Protein AF-A0A7C3Q9L2-F1 (afdb_monomer_lite)

Radius of gyration: 15.08 Å; chains: 1; bounding box: 42×43×34 Å

Structure (mmCIF, N/CA/C/O backbone):
data_AF-A0A7C3Q9L2-F1
#
_entry.id   AF-A0A7C3Q9L2-F1
#
loop_
_atom_site.group_PDB
_atom_site.id
_atom_site.type_symbol
_atom_site.label_atom_id
_atom_site.label_alt_id
_atom_site.label_comp_id
_atom_site.label_asym_id
_atom_site.label_entity_id
_atom_site.label_seq_id
_atom_site.pdbx_PDB_ins_code
_atom_site.Cartn_x
_atom_site.Cartn_y
_atom_site.Cartn_z
_atom_site.occupancy
_atom_site.B_iso_or_equiv
_atom_site.auth_seq_id
_atom_site.auth_comp_id
_atom_site.auth_asym_id
_atom_site.auth_atom_id
_atom_site.pdbx_PDB_model_num
ATOM 1 N N . MET A 1 1 ? 3.183 -27.933 -6.377 1.00 33.66 1 MET A N 1
ATOM 2 C CA . MET A 1 1 ? 4.613 -27.789 -6.027 1.00 33.66 1 MET A CA 1
ATOM 3 C C . MET A 1 1 ? 5.046 -26.365 -6.356 1.00 33.66 1 MET A C 1
ATOM 5 O O . MET A 1 1 ? 5.413 -26.096 -7.487 1.00 33.66 1 MET A O 1
ATOM 9 N N . GLY A 1 2 ? 4.898 -25.427 -5.418 1.00 32.91 2 GLY A N 1
ATOM 10 C CA . GLY A 1 2 ? 5.385 -24.053 -5.569 1.00 32.91 2 GLY A CA 1
ATOM 11 C C . GLY A 1 2 ? 6.515 -23.844 -4.576 1.00 32.91 2 GLY A C 1
ATOM 12 O O . GLY A 1 2 ? 6.286 -23.934 -3.374 1.00 32.91 2 GLY A O 1
ATOM 13 N N . LEU A 1 3 ? 7.734 -23.654 -5.077 1.00 36.97 3 LEU A N 1
ATOM 14 C CA . LEU A 1 3 ? 8.901 -23.325 -4.266 1.00 36.97 3 LEU A CA 1
ATOM 15 C C . LEU A 1 3 ? 8.634 -21.981 -3.579 1.00 36.97 3 LEU A C 1
ATOM 17 O O . LEU A 1 3 ? 8.580 -20.942 -4.235 1.00 36.97 3 LEU A O 1
ATOM 21 N N . PHE A 1 4 ? 8.435 -22.011 -2.263 1.00 37.81 4 PHE A N 1
ATOM 22 C CA . PHE A 1 4 ? 8.433 -20.822 -1.421 1.00 37.81 4 PHE A CA 1
ATOM 23 C C . PHE A 1 4 ? 9.824 -20.184 -1.511 1.00 37.81 4 PHE A C 1
ATOM 25 O O . PHE A 1 4 ? 10.747 -20.574 -0.801 1.00 37.81 4 PHE A O 1
ATOM 32 N N . SER A 1 5 ? 9.994 -19.235 -2.434 1.00 45.59 5 SER A N 1
ATOM 33 C CA . SER A 1 5 ? 11.213 -18.438 -2.544 1.00 45.59 5 SER A CA 1
ATOM 34 C C . SER A 1 5 ? 11.233 -17.471 -1.366 1.00 45.59 5 SER A C 1
ATOM 36 O O . SER A 1 5 ? 10.598 -16.417 -1.396 1.00 45.59 5 SER A O 1
ATOM 38 N N . SER A 1 6 ? 11.918 -17.877 -0.301 1.00 48.88 6 SER A N 1
ATOM 39 C CA . SER A 1 6 ? 12.161 -17.076 0.891 1.00 48.88 6 SER A CA 1
ATOM 40 C C . SER A 1 6 ? 12.695 -15.695 0.502 1.00 48.88 6 SER A C 1
ATOM 42 O O . SER A 1 6 ? 13.622 -15.560 -0.297 1.00 48.88 6 SER A O 1
ATOM 44 N N . LYS A 1 7 ? 12.078 -14.644 1.056 1.00 49.88 7 LYS A N 1
ATOM 45 C CA . LYS A 1 7 ? 12.604 -13.275 1.001 1.00 49.88 7 LYS A CA 1
ATOM 46 C C . LYS A 1 7 ? 14.080 -13.321 1.450 1.00 49.88 7 LYS A C 1
ATOM 48 O O . LYS A 1 7 ? 14.331 -13.927 2.496 1.00 49.88 7 LYS A O 1
ATOM 53 N N . PRO A 1 8 ? 15.037 -12.726 0.710 1.00 55.16 8 PRO A N 1
ATOM 54 C CA . PRO A 1 8 ? 16.433 -12.711 1.140 1.00 55.16 8 PRO A CA 1
ATOM 55 C C . PRO A 1 8 ? 16.525 -12.099 2.543 1.00 55.16 8 PRO A C 1
ATOM 57 O O . PRO A 1 8 ? 15.855 -11.104 2.845 1.00 55.16 8 PRO A O 1
ATOM 60 N N . ARG A 1 9 ? 17.271 -12.763 3.432 1.00 54.03 9 ARG A N 1
ATOM 61 C CA . ARG A 1 9 ? 17.421 -12.342 4.829 1.00 54.03 9 ARG A CA 1
ATOM 62 C C . ARG A 1 9 ? 18.404 -11.178 4.887 1.00 54.03 9 ARG A C 1
ATOM 64 O O . ARG A 1 9 ? 19.308 -11.080 4.068 1.00 54.03 9 ARG A O 1
ATOM 71 N N . ASN A 1 10 ? 18.248 -10.320 5.893 1.00 53.84 10 ASN A N 1
ATOM 72 C CA . ASN A 1 10 ? 19.006 -9.070 6.016 1.00 53.84 10 ASN A CA 1
ATOM 73 C C . ASN A 1 10 ? 20.542 -9.250 6.120 1.00 53.84 10 ASN A C 1
ATOM 75 O O . ASN A 1 10 ? 21.266 -8.267 6.051 1.00 53.84 10 ASN A O 1
ATOM 79 N N . GLY A 1 11 ? 21.034 -10.482 6.314 1.00 51.97 11 GLY A N 1
ATOM 80 C CA . GLY A 1 11 ? 22.457 -10.807 6.467 1.00 51.97 11 GLY A CA 1
ATOM 81 C C . GLY A 1 11 ? 23.232 -11.032 5.163 1.00 51.97 11 GLY A C 1
ATOM 82 O O . GLY A 1 11 ? 24.451 -11.129 5.226 1.00 51.97 11 GLY A O 1
ATOM 83 N N . ASP A 1 12 ? 22.557 -11.088 4.009 1.00 57.16 12 ASP A N 1
ATOM 84 C CA . ASP A 1 12 ? 23.184 -11.393 2.709 1.00 57.16 12 ASP A CA 1
ATOM 85 C C . ASP A 1 12 ? 23.391 -10.142 1.825 1.00 57.16 12 ASP A C 1
ATOM 87 O O . ASP A 1 12 ? 23.755 -10.263 0.656 1.00 57.16 12 ASP A O 1
ATOM 91 N N . LEU A 1 13 ? 23.109 -8.936 2.338 1.00 66.25 13 LEU A N 1
ATOM 92 C CA . LEU A 1 13 ? 23.121 -7.710 1.536 1.00 66.25 13 LEU A CA 1
ATOM 93 C C . LEU A 1 13 ? 24.507 -7.071 1.500 1.00 66.25 13 LEU A C 1
ATOM 95 O O . LEU A 1 13 ? 25.102 -6.785 2.542 1.00 66.25 13 LEU A O 1
ATOM 99 N N . ALA A 1 14 ? 24.984 -6.774 0.291 1.00 72.81 14 ALA A N 1
ATOM 100 C CA . ALA A 1 14 ? 26.130 -5.896 0.124 1.00 72.81 14 ALA A CA 1
ATOM 101 C C . ALA A 1 14 ? 25.803 -4.491 0.678 1.00 72.81 14 ALA A C 1
ATOM 103 O O . ALA A 1 14 ? 24.641 -4.062 0.645 1.00 72.81 14 ALA A O 1
ATOM 104 N N . PRO A 1 15 ? 26.803 -3.741 1.178 1.00 76.69 15 PRO A N 1
ATOM 105 C CA . PRO A 1 15 ? 26.598 -2.365 1.613 1.00 76.69 15 PRO A CA 1
ATOM 106 C C . PRO A 1 15 ? 25.958 -1.533 0.493 1.00 76.69 15 PRO A C 1
ATOM 108 O O . PRO A 1 15 ? 26.514 -1.418 -0.597 1.00 76.69 15 PRO A O 1
ATOM 111 N N . GLY A 1 16 ? 24.784 -0.957 0.759 1.00 83.38 16 GLY A N 1
ATOM 112 C CA . GLY A 1 16 ? 24.054 -0.145 -0.218 1.00 83.38 16 GLY A CA 1
ATOM 113 C C . GLY A 1 16 ? 23.036 -0.901 -1.074 1.00 83.38 16 GLY A C 1
ATOM 114 O O . GLY A 1 16 ? 22.500 -0.305 -2.005 1.00 83.38 16 GLY A O 1
ATOM 115 N N . GLU A 1 17 ? 22.717 -2.159 -0.768 1.00 89.38 17 GLU A N 1
ATOM 116 C CA . GLU A 1 17 ? 21.574 -2.877 -1.345 1.00 89.38 17 GLU A CA 1
ATOM 117 C C . GLU A 1 17 ? 20.404 -2.978 -0.358 1.00 89.38 17 GLU A C 1
ATOM 119 O O . GLU A 1 17 ? 20.573 -2.903 0.859 1.00 89.38 17 GLU A O 1
ATOM 124 N N . ARG A 1 18 ? 19.193 -3.179 -0.887 1.00 88.88 18 ARG A N 1
ATOM 125 C CA . ARG A 1 18 ? 17.995 -3.517 -0.116 1.00 88.88 18 ARG A CA 1
ATOM 126 C C . ARG A 1 18 ? 17.201 -4.647 -0.762 1.00 88.88 18 ARG A C 1
ATOM 128 O O . ARG A 1 18 ? 17.192 -4.823 -1.982 1.00 88.88 18 ARG A O 1
ATOM 135 N N . ALA A 1 19 ? 16.490 -5.390 0.079 1.00 88.88 19 ALA A N 1
ATOM 136 C CA . ALA A 1 19 ? 15.612 -6.478 -0.322 1.00 88.88 19 ALA A CA 1
ATOM 137 C C . ALA A 1 19 ? 14.164 -5.993 -0.449 1.00 88.88 19 ALA A C 1
ATOM 139 O O . ALA A 1 19 ? 13.503 -5.703 0.549 1.00 88.88 19 ALA A O 1
ATOM 140 N N . ILE A 1 20 ? 13.639 -5.994 -1.670 1.00 91.19 20 ILE A N 1
ATOM 141 C CA . ILE A 1 20 ? 12.239 -5.671 -1.965 1.00 91.19 20 ILE A CA 1
ATOM 142 C C . ILE A 1 20 ? 11.464 -6.916 -2.399 1.00 91.19 20 ILE A C 1
ATOM 144 O O . ILE A 1 20 ? 12.046 -7.928 -2.782 1.00 91.19 20 ILE A O 1
ATOM 148 N N . ALA A 1 21 ? 10.135 -6.845 -2.363 1.00 90.88 21 ALA A N 1
ATOM 149 C CA . ALA A 1 21 ? 9.265 -7.854 -2.957 1.00 90.88 21 ALA A CA 1
ATOM 150 C C . ALA A 1 21 ? 8.537 -7.261 -4.165 1.00 90.88 21 ALA A C 1
ATOM 152 O O . ALA A 1 21 ? 8.018 -6.144 -4.112 1.00 90.88 21 ALA A O 1
ATOM 153 N N . CYS A 1 22 ? 8.485 -8.015 -5.259 1.00 91.81 22 CYS A N 1
ATOM 154 C CA . CYS A 1 22 ? 7.710 -7.645 -6.433 1.00 91.81 22 CYS A CA 1
ATOM 155 C C . CYS A 1 22 ? 6.213 -7.625 -6.092 1.00 91.81 22 CYS A C 1
ATOM 157 O O . CYS A 1 22 ? 5.639 -8.667 -5.784 1.00 91.81 22 CYS A O 1
ATOM 159 N N . TYR A 1 23 ? 5.545 -6.480 -6.239 1.00 90.81 23 TYR A N 1
ATOM 160 C CA . TYR A 1 23 ? 4.097 -6.370 -6.009 1.00 90.81 23 TYR A CA 1
ATOM 161 C C . TYR A 1 23 ? 3.228 -7.038 -7.097 1.00 90.81 23 TYR A C 1
ATOM 163 O O . TYR A 1 23 ? 2.004 -7.000 -7.017 1.00 90.81 23 TYR A O 1
ATOM 171 N N . HIS A 1 24 ? 3.833 -7.660 -8.118 1.00 90.25 24 HIS A N 1
ATOM 172 C CA . HIS A 1 24 ? 3.115 -8.429 -9.140 1.00 90.25 24 HIS A CA 1
ATOM 173 C C . HIS A 1 24 ? 3.168 -9.946 -8.937 1.00 90.25 24 HIS A C 1
ATOM 175 O O . HIS A 1 24 ? 2.174 -10.612 -9.208 1.00 90.25 24 HIS A O 1
ATOM 181 N N . CYS A 1 25 ? 4.316 -10.498 -8.529 1.00 90.19 25 CYS A N 1
ATOM 182 C CA . CYS A 1 25 ? 4.506 -11.948 -8.382 1.00 90.19 25 CYS A CA 1
ATOM 183 C C . CYS A 1 25 ? 5.013 -12.380 -6.999 1.00 90.19 25 CYS A C 1
ATOM 185 O O . CYS A 1 25 ? 5.156 -13.571 -6.753 1.00 90.19 25 CYS A O 1
ATOM 187 N N . GLY A 1 26 ? 5.326 -11.438 -6.107 1.00 88.00 26 GLY A N 1
ATOM 188 C CA . GLY A 1 26 ? 5.844 -11.714 -4.766 1.00 88.00 26 GLY A CA 1
ATOM 189 C C . GLY A 1 26 ? 7.333 -12.070 -4.702 1.00 88.00 26 GLY A C 1
ATOM 190 O O . GLY A 1 26 ? 7.869 -12.181 -3.604 1.00 88.00 26 GLY A O 1
ATOM 191 N N . HIS A 1 27 ? 8.026 -12.215 -5.838 1.00 90.19 27 HIS A N 1
ATOM 192 C CA . HIS A 1 27 ? 9.442 -12.589 -5.852 1.00 90.19 27 HIS A CA 1
ATOM 193 C C . HIS A 1 27 ? 10.322 -11.544 -5.146 1.00 90.19 27 HIS A C 1
ATOM 195 O O . HIS A 1 27 ? 10.233 -10.345 -5.437 1.00 90.19 27 HIS A O 1
ATOM 201 N N . GLY A 1 28 ? 11.182 -12.012 -4.238 1.00 89.69 28 GLY A N 1
ATOM 202 C CA . GLY A 1 28 ? 12.174 -11.186 -3.556 1.00 89.69 28 GLY A CA 1
ATOM 203 C C . GLY A 1 28 ? 13.281 -10.754 -4.515 1.00 89.69 28 GLY A C 1
ATOM 204 O O . GLY A 1 28 ? 13.834 -11.579 -5.231 1.00 89.69 28 GLY A O 1
ATOM 205 N N . CYS A 1 29 ? 13.602 -9.466 -4.545 1.00 88.38 29 CYS A N 1
ATOM 206 C CA . CYS A 1 29 ? 14.653 -8.910 -5.390 1.00 88.38 29 CYS A CA 1
ATOM 207 C C . CYS A 1 29 ? 15.647 -8.127 -4.526 1.00 88.38 29 CYS A C 1
ATOM 209 O O . CYS A 1 29 ? 15.238 -7.363 -3.653 1.00 88.38 29 CYS A O 1
ATOM 211 N N . LEU A 1 30 ? 16.940 -8.292 -4.803 1.00 90.69 30 LEU A N 1
ATOM 212 C CA . LEU A 1 30 ? 17.985 -7.400 -4.308 1.00 90.69 30 LEU A CA 1
ATOM 213 C C . LEU A 1 30 ? 18.176 -6.275 -5.320 1.00 90.69 30 LEU A C 1
ATOM 215 O O . LEU A 1 30 ? 18.339 -6.535 -6.518 1.00 90.69 30 LEU A O 1
ATOM 219 N N . VAL A 1 31 ? 18.088 -5.043 -4.836 1.00 91.38 31 VAL A N 1
ATOM 220 C CA . VAL A 1 31 ? 18.241 -3.822 -5.628 1.00 91.38 31 VAL A CA 1
ATOM 221 C C . VAL A 1 31 ? 19.152 -2.850 -4.882 1.00 91.38 31 VAL A C 1
ATOM 223 O O . VAL A 1 31 ? 19.160 -2.867 -3.651 1.00 91.38 31 VAL A O 1
ATOM 226 N N . PRO A 1 32 ? 19.880 -1.963 -5.578 1.00 90.75 32 PRO A N 1
ATOM 227 C CA . PRO A 1 32 ? 20.573 -0.864 -4.919 1.00 90.75 32 PRO A CA 1
ATOM 228 C C . PRO A 1 32 ? 19.592 -0.026 -4.089 1.00 90.75 32 PRO A C 1
ATOM 230 O O . PRO A 1 32 ? 18.475 0.252 -4.525 1.00 90.75 32 PRO A O 1
ATOM 233 N N . ALA A 1 33 ? 20.004 0.411 -2.904 1.00 87.56 33 ALA A N 1
ATOM 234 C CA . ALA A 1 33 ? 19.195 1.235 -2.012 1.00 87.56 33 ALA A CA 1
ATOM 235 C C . ALA A 1 33 ? 18.788 2.569 -2.663 1.00 87.56 33 ALA A C 1
ATOM 237 O O . ALA A 1 33 ? 17.702 3.072 -2.395 1.00 87.56 33 ALA A O 1
ATOM 238 N N . SER A 1 34 ? 19.622 3.098 -3.564 1.00 89.12 34 SER A N 1
ATOM 239 C CA . SER A 1 34 ? 19.370 4.320 -4.337 1.00 89.12 34 SER A CA 1
ATOM 240 C C . SER A 1 34 ? 18.503 4.117 -5.587 1.00 89.12 34 SER A C 1
ATOM 242 O O . SER A 1 34 ? 18.159 5.096 -6.250 1.00 89.12 34 SER A O 1
ATOM 244 N N . ALA A 1 35 ? 18.157 2.877 -5.949 1.00 92.38 35 ALA A N 1
ATOM 245 C CA . ALA A 1 35 ? 17.380 2.610 -7.152 1.00 92.38 35 ALA A CA 1
ATOM 246 C C . ALA A 1 35 ? 15.935 3.110 -6.998 1.00 92.38 35 ALA A C 1
ATOM 248 O O . ALA A 1 35 ? 15.239 2.774 -6.039 1.00 92.38 35 ALA A O 1
ATOM 249 N N . GLN A 1 36 ? 15.477 3.875 -7.990 1.00 93.00 36 GLN A N 1
ATOM 250 C CA . GLN A 1 36 ? 14.109 4.403 -8.078 1.00 93.00 36 GLN A CA 1
ATOM 251 C C . GLN A 1 36 ? 13.166 3.461 -8.836 1.00 93.00 36 GLN A C 1
ATOM 253 O O . GLN A 1 36 ? 11.950 3.461 -8.630 1.00 93.00 36 GLN A O 1
ATOM 258 N N . SER A 1 37 ? 13.730 2.622 -9.700 1.00 94.25 37 SER A N 1
ATOM 259 C CA . SER A 1 37 ? 13.019 1.597 -10.447 1.00 94.25 37 SER A CA 1
ATOM 260 C C . SER A 1 37 ? 13.854 0.329 -10.577 1.00 94.25 37 SER A C 1
ATOM 262 O O . SER A 1 37 ? 15.080 0.351 -10.467 1.00 94.25 37 SER A O 1
ATOM 264 N N . ALA A 1 38 ? 13.181 -0.794 -10.813 1.00 93.94 38 ALA A N 1
ATOM 265 C CA . ALA A 1 38 ? 13.828 -2.051 -11.167 1.00 93.94 38 ALA A CA 1
ATOM 266 C C . ALA A 1 38 ? 12.904 -2.916 -12.025 1.00 93.94 38 ALA A C 1
ATOM 268 O O . ALA A 1 38 ? 11.683 -2.815 -11.938 1.00 93.94 38 ALA A O 1
ATOM 269 N N . ALA A 1 39 ? 13.476 -3.820 -12.814 1.00 94.56 39 ALA A N 1
ATOM 270 C CA . ALA A 1 39 ? 12.719 -4.904 -13.429 1.00 94.56 39 ALA A CA 1
ATOM 271 C C . ALA A 1 39 ? 12.750 -6.132 -12.512 1.00 94.56 39 ALA A C 1
ATOM 273 O O . ALA A 1 39 ? 13.803 -6.523 -12.003 1.00 94.56 39 ALA A O 1
ATOM 274 N N . CYS A 1 40 ? 11.597 -6.764 -12.295 1.00 93.31 40 CYS A N 1
ATOM 275 C CA . CYS A 1 40 ? 11.550 -8.012 -11.545 1.00 93.31 40 CYS A CA 1
ATOM 276 C C . CYS A 1 40 ? 12.266 -9.125 -12.321 1.00 93.31 40 CYS A C 1
ATOM 278 O O . CYS A 1 40 ? 11.857 -9.462 -13.429 1.00 93.31 40 CYS A O 1
ATOM 280 N N . LYS A 1 41 ? 13.264 -9.771 -11.707 1.00 90.69 41 LYS A N 1
ATOM 281 C CA . LYS A 1 41 ? 14.018 -10.878 -12.327 1.00 90.69 41 LYS A CA 1
ATOM 282 C C . LYS A 1 41 ? 13.170 -12.128 -12.604 1.00 90.69 41 LYS A C 1
ATOM 284 O O . LYS A 1 41 ? 13.548 -12.943 -13.432 1.00 90.69 41 LYS A O 1
ATOM 289 N N . SER A 1 42 ? 12.028 -12.276 -11.925 1.00 92.94 42 SER A N 1
ATOM 290 C CA . SER A 1 42 ? 11.137 -13.433 -12.079 1.00 92.9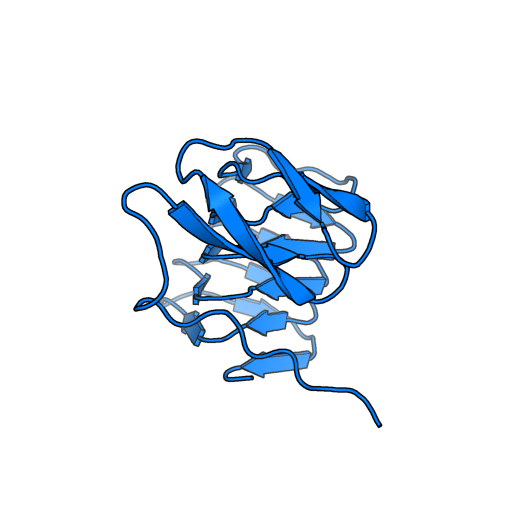4 42 SER A CA 1
ATOM 291 C C . SER A 1 42 ? 10.027 -13.213 -13.111 1.00 92.94 42 SER A C 1
ATOM 293 O O . SER A 1 42 ? 9.774 -14.102 -13.915 1.00 92.94 42 SER A O 1
ATOM 295 N N . CYS A 1 43 ? 9.356 -12.054 -13.109 1.00 94.62 43 CYS A N 1
ATOM 296 C CA . CYS A 1 43 ? 8.228 -11.801 -14.018 1.00 94.62 43 CYS A CA 1
ATOM 297 C C . CYS A 1 43 ? 8.496 -10.739 -15.095 1.00 94.62 43 CYS A C 1
ATOM 299 O O . CYS A 1 43 ? 7.604 -10.448 -15.886 1.00 94.62 43 CYS A O 1
ATOM 301 N N . GLY A 1 44 ? 9.675 -10.110 -15.100 1.00 92.94 44 GLY A N 1
ATOM 302 C CA . GLY A 1 44 ? 10.075 -9.082 -16.069 1.00 92.94 44 GLY A CA 1
ATOM 303 C C . GLY A 1 44 ? 9.368 -7.729 -15.928 1.00 92.94 44 GLY A C 1
ATOM 304 O O . GLY A 1 44 ? 9.741 -6.773 -16.601 1.00 92.94 44 GLY A O 1
ATOM 305 N N . LYS A 1 45 ? 8.354 -7.610 -15.061 1.00 93.81 45 LYS A N 1
ATOM 306 C CA . LYS A 1 45 ? 7.573 -6.374 -14.905 1.00 93.81 45 LYS A CA 1
ATOM 307 C C . LYS A 1 45 ? 8.363 -5.275 -14.205 1.00 93.81 45 LYS A C 1
ATOM 309 O O . LYS A 1 45 ? 9.182 -5.542 -13.323 1.00 93.81 45 LYS A O 1
ATOM 314 N N . HIS A 1 46 ? 8.045 -4.039 -14.576 1.00 94.31 46 HIS A N 1
ATOM 315 C CA . HIS A 1 46 ? 8.650 -2.843 -14.014 1.00 94.31 46 HIS A CA 1
ATOM 316 C C . HIS A 1 46 ? 8.111 -2.550 -12.610 1.00 94.31 46 HIS A C 1
ATOM 318 O O . HIS A 1 46 ? 6.904 -2.609 -12.364 1.00 94.31 46 HIS A O 1
ATOM 324 N N . LEU A 1 47 ? 9.019 -2.222 -11.699 1.00 94.62 47 LEU A N 1
ATOM 325 C CA . LEU A 1 47 ? 8.755 -1.924 -10.302 1.00 94.62 47 LEU A CA 1
ATOM 326 C C . LEU A 1 47 ? 9.081 -0.465 -10.019 1.00 94.62 47 LEU A C 1
ATOM 328 O O . LEU A 1 47 ? 10.169 0.005 -10.349 1.00 94.62 47 LEU A O 1
ATOM 332 N N . ASN A 1 48 ? 8.142 0.233 -9.389 1.00 95.50 48 ASN A N 1
ATOM 333 C CA . ASN A 1 48 ? 8.399 1.519 -8.760 1.00 95.50 48 ASN A CA 1
ATOM 334 C C . ASN A 1 48 ? 8.968 1.270 -7.360 1.00 95.50 48 ASN A C 1
ATOM 336 O O . ASN A 1 48 ? 8.331 0.593 -6.556 1.00 95.50 48 ASN A O 1
ATOM 340 N N . LEU A 1 49 ? 10.166 1.779 -7.086 1.00 94.44 49 LEU A N 1
ATOM 341 C CA . LEU A 1 49 ? 10.850 1.614 -5.804 1.00 94.44 49 LEU A CA 1
ATOM 342 C C . LEU A 1 49 ? 10.732 2.856 -4.908 1.00 94.44 49 LEU A C 1
ATOM 344 O O . LEU A 1 49 ? 11.119 2.789 -3.741 1.00 94.44 49 LEU A O 1
ATOM 348 N N . ASN A 1 50 ? 10.215 3.961 -5.451 1.00 94.31 50 ASN A N 1
ATOM 349 C CA . ASN A 1 50 ? 10.076 5.232 -4.751 1.00 94.31 50 ASN A CA 1
ATOM 350 C C . ASN A 1 50 ? 8.919 5.216 -3.763 1.00 94.31 50 ASN A C 1
ATOM 352 O O . ASN A 1 50 ? 7.886 4.584 -3.996 1.00 94.31 50 ASN A O 1
ATOM 356 N N . ASP A 1 51 ? 9.045 6.021 -2.721 1.00 94.12 51 ASP A N 1
ATOM 357 C CA . ASP A 1 51 ? 7.920 6.311 -1.850 1.00 94.12 51 ASP A CA 1
ATOM 358 C C . ASP A 1 51 ? 6.866 7.145 -2.592 1.00 94.12 51 ASP A C 1
ATOM 360 O O . ASP A 1 51 ? 7.176 7.986 -3.439 1.00 94.12 51 ASP A O 1
ATOM 364 N N . VAL A 1 52 ? 5.597 6.888 -2.290 1.00 94.25 52 VAL A N 1
ATOM 365 C CA . VAL A 1 52 ? 4.448 7.541 -2.919 1.00 94.25 52 VAL A CA 1
ATOM 366 C C . VAL A 1 52 ? 3.608 8.205 -1.842 1.00 94.25 52 VAL A C 1
ATOM 368 O O . VAL A 1 52 ? 3.112 7.540 -0.936 1.00 94.25 52 VAL A O 1
ATOM 371 N N . VAL A 1 53 ? 3.388 9.512 -1.969 1.00 94.38 53 VAL A N 1
ATOM 372 C CA . VAL A 1 53 ? 2.489 10.265 -1.088 1.00 94.38 53 VAL A CA 1
ATOM 373 C C . VAL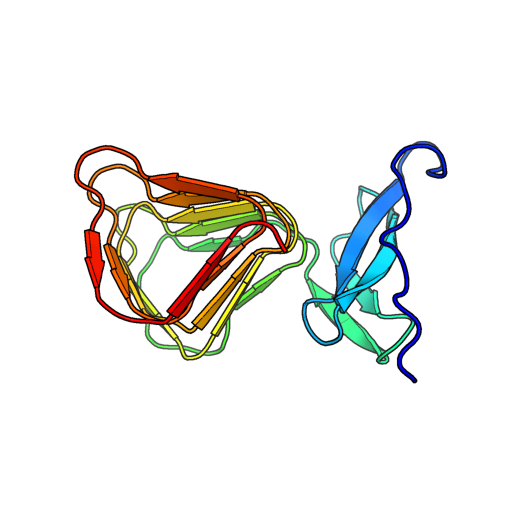 A 1 53 ? 1.293 10.745 -1.895 1.00 94.38 53 VAL A C 1
ATOM 375 O O . VAL A 1 53 ? 1.432 11.481 -2.869 1.00 94.38 53 VAL A O 1
ATOM 378 N N . VAL A 1 54 ? 0.104 10.326 -1.483 1.00 93.94 54 VAL A N 1
ATOM 379 C CA . VAL A 1 54 ? -1.166 10.724 -2.082 1.00 93.94 54 VAL A CA 1
ATOM 380 C C . VAL A 1 54 ? -1.741 11.854 -1.239 1.00 93.94 54 VAL A C 1
ATOM 382 O O . VAL A 1 54 ? -2.297 11.615 -0.170 1.00 93.94 54 VAL A O 1
ATOM 385 N N . THR A 1 55 ? -1.577 13.091 -1.710 1.00 90.62 55 THR A N 1
ATOM 386 C CA . THR A 1 55 ? -2.042 14.310 -1.020 1.00 90.62 55 THR A CA 1
ATOM 387 C C . THR A 1 55 ? -3.414 14.788 -1.494 1.00 90.62 55 THR A C 1
ATOM 389 O O . THR A 1 55 ? -4.122 15.463 -0.751 1.00 90.62 55 THR A O 1
ATOM 392 N N . ALA A 1 56 ? -3.813 14.415 -2.712 1.00 83.38 56 ALA A N 1
ATOM 393 C CA . ALA A 1 56 ? -5.113 14.725 -3.289 1.00 83.38 56 ALA A CA 1
ATOM 394 C C . ALA A 1 56 ? -5.885 13.434 -3.581 1.00 83.38 56 ALA A C 1
ATOM 396 O O . ALA A 1 56 ? -5.322 12.444 -4.053 1.00 83.38 56 ALA A O 1
ATOM 397 N N . GLY A 1 57 ? -7.182 13.445 -3.268 1.00 75.44 57 GLY A N 1
ATOM 398 C CA . GLY A 1 57 ? -8.078 12.339 -3.584 1.00 75.44 57 GLY A CA 1
ATOM 399 C C . GLY A 1 57 ? -8.318 12.187 -5.085 1.00 75.44 57 GLY A C 1
ATOM 400 O O . GLY A 1 57 ? -8.122 13.119 -5.861 1.00 75.44 57 GLY A O 1
ATOM 401 N N . GLY A 1 58 ? -8.774 11.007 -5.491 1.00 76.44 58 GLY A N 1
ATOM 402 C CA . GLY A 1 58 ? -9.059 10.712 -6.888 1.00 76.44 58 GLY A CA 1
ATOM 403 C C . GLY A 1 58 ? -9.603 9.305 -7.098 1.00 76.44 58 GLY A C 1
ATOM 404 O O . GLY A 1 58 ? -9.435 8.413 -6.261 1.00 76.44 58 GLY A O 1
ATOM 405 N N . PHE A 1 59 ? -10.247 9.128 -8.248 1.00 73.94 59 PHE A N 1
ATOM 406 C CA . PHE A 1 59 ? -10.581 7.827 -8.816 1.00 73.94 59 PHE A CA 1
ATOM 407 C C . PHE A 1 59 ? -9.551 7.530 -9.895 1.00 73.94 59 PHE A C 1
ATOM 409 O O . PHE A 1 59 ? -9.304 8.380 -10.750 1.00 73.94 59 PHE A O 1
ATOM 416 N N . GLY A 1 60 ? -8.919 6.361 -9.866 1.00 79.62 60 GLY A N 1
ATOM 417 C CA . GLY A 1 60 ? -7.808 6.153 -10.784 1.00 79.62 60 GLY A CA 1
ATOM 418 C C . GLY A 1 60 ? -7.293 4.736 -10.907 1.00 79.62 60 GLY A C 1
ATOM 419 O O . GLY A 1 60 ? -7.870 3.766 -10.411 1.00 79.62 60 GLY A O 1
ATOM 420 N N . ALA A 1 61 ? -6.179 4.643 -11.629 1.00 85.50 61 ALA A N 1
ATOM 421 C CA . ALA A 1 61 ? -5.434 3.414 -11.823 1.00 85.50 61 ALA A CA 1
ATOM 422 C C . ALA A 1 61 ? -4.951 2.825 -10.477 1.00 85.50 61 ALA A C 1
ATOM 424 O O . ALA A 1 61 ? -4.925 3.523 -9.458 1.00 85.50 61 ALA A O 1
ATOM 425 N N . PRO A 1 62 ? -4.582 1.533 -10.443 1.00 90.06 62 PRO A N 1
ATOM 426 C CA . PRO A 1 62 ? -3.958 0.933 -9.277 1.00 90.06 62 PRO A CA 1
ATOM 427 C C . PRO A 1 62 ? -2.685 1.688 -8.918 1.00 90.06 62 PRO A C 1
ATOM 429 O O . PRO A 1 62 ? -1.909 2.045 -9.806 1.00 90.06 62 PRO A O 1
ATOM 432 N N . LEU A 1 63 ? -2.454 1.873 -7.625 1.00 93.12 63 LEU A N 1
ATOM 433 C CA . LEU A 1 63 ? -1.200 2.424 -7.129 1.00 93.12 63 LEU A CA 1
ATOM 434 C C . LEU A 1 63 ? -0.350 1.291 -6.582 1.00 93.12 63 LEU A C 1
ATOM 436 O O . LEU A 1 63 ? -0.820 0.471 -5.797 1.00 93.12 63 LEU A O 1
ATOM 440 N N . ALA A 1 64 ? 0.902 1.232 -7.009 1.00 93.94 64 ALA A N 1
ATOM 441 C CA . ALA A 1 64 ? 1.821 0.209 -6.556 1.00 93.94 64 ALA A CA 1
ATOM 442 C C . ALA A 1 64 ? 3.226 0.782 -6.396 1.00 93.94 64 ALA A C 1
ATOM 444 O O . ALA A 1 64 ? 3.729 1.477 -7.281 1.00 93.94 64 ALA A O 1
ATOM 445 N N . THR A 1 65 ? 3.851 0.467 -5.269 1.00 95.19 65 THR A N 1
ATOM 446 C CA . THR A 1 65 ? 5.262 0.738 -5.008 1.00 95.19 65 THR A CA 1
ATOM 447 C C . THR A 1 65 ? 5.871 -0.377 -4.162 1.00 95.19 65 THR A C 1
ATOM 449 O O . THR A 1 65 ? 5.190 -1.027 -3.370 1.00 95.19 65 THR A O 1
ATOM 452 N N . CYS A 1 66 ? 7.166 -0.621 -4.331 1.00 93.75 66 CYS A N 1
ATOM 453 C CA . CYS A 1 66 ? 7.963 -1.450 -3.436 1.00 93.75 66 CYS A CA 1
ATOM 454 C C . CYS A 1 66 ? 8.422 -0.690 -2.179 1.00 93.75 66 CYS A C 1
ATOM 456 O O . CYS A 1 66 ? 8.867 -1.342 -1.241 1.00 93.75 66 CYS A O 1
ATOM 458 N N . GLY A 1 67 ? 8.319 0.640 -2.158 1.00 92.88 67 GLY A N 1
ATOM 459 C CA . GLY A 1 67 ? 8.643 1.480 -1.006 1.00 92.88 67 GLY A CA 1
ATOM 460 C C . GLY A 1 67 ? 7.451 1.710 -0.077 1.00 92.88 67 GLY A C 1
ATOM 461 O O . GLY A 1 67 ? 6.601 0.829 0.121 1.00 92.88 67 GLY A O 1
ATOM 462 N N . THR A 1 68 ? 7.406 2.914 0.480 1.00 94.62 68 THR A N 1
ATOM 463 C CA . THR A 1 68 ? 6.360 3.410 1.371 1.00 94.62 68 THR A CA 1
ATOM 464 C C . THR A 1 68 ? 5.242 4.084 0.586 1.00 94.62 68 THR A C 1
ATOM 466 O O . THR A 1 68 ? 5.492 4.849 -0.343 1.00 94.62 68 THR A O 1
ATOM 469 N N . LEU A 1 69 ? 3.990 3.843 0.971 1.00 96.12 69 LEU A N 1
ATOM 470 C CA . LEU A 1 69 ? 2.834 4.559 0.442 1.00 96.12 69 LEU A CA 1
ATOM 471 C C . LEU A 1 69 ? 2.095 5.262 1.580 1.00 96.12 69 LEU A C 1
ATOM 473 O O . LEU A 1 69 ? 1.714 4.624 2.556 1.00 96.12 69 LEU A O 1
ATOM 477 N N . ILE A 1 70 ? 1.873 6.567 1.443 1.00 95.81 70 ILE A N 1
ATOM 478 C CA . ILE A 1 70 ? 1.158 7.384 2.428 1.00 95.81 70 ILE A CA 1
ATOM 479 C C . ILE A 1 70 ? -0.084 7.973 1.769 1.00 95.81 70 ILE A C 1
ATOM 481 O O . ILE A 1 70 ? 0.015 8.685 0.772 1.00 95.81 70 ILE A O 1
ATOM 485 N N . VAL A 1 71 ? -1.256 7.704 2.336 1.00 95.88 71 VAL A N 1
ATOM 486 C CA . VAL A 1 71 ? -2.508 8.385 1.989 1.00 95.88 71 VAL A CA 1
ATOM 487 C C . VAL A 1 71 ? -2.736 9.479 3.021 1.00 95.88 71 VAL A C 1
ATOM 489 O O . VAL A 1 71 ? -3.028 9.186 4.181 1.00 95.88 71 VAL A O 1
ATOM 492 N N . ASP A 1 72 ? -2.583 10.735 2.607 1.00 95.31 72 ASP A N 1
ATOM 493 C CA . ASP A 1 72 ? -2.709 11.888 3.496 1.00 95.31 72 ASP A CA 1
ATOM 494 C C . ASP A 1 72 ? -4.128 12.024 4.079 1.00 95.31 72 ASP A C 1
ATOM 496 O O . ASP A 1 72 ? -5.102 11.531 3.509 1.00 95.31 72 ASP A O 1
ATOM 500 N N . ARG A 1 73 ? -4.263 12.739 5.204 1.00 94.12 73 ARG A N 1
ATOM 501 C CA . ARG A 1 73 ? -5.549 12.984 5.878 1.00 94.12 73 ARG A CA 1
ATOM 502 C C . ARG A 1 73 ? -6.583 13.619 4.950 1.00 94.12 73 ARG A C 1
ATOM 504 O O . ARG A 1 73 ? -7.762 13.284 5.027 1.00 94.12 73 ARG A O 1
ATOM 511 N N . LYS A 1 74 ? -6.159 14.531 4.070 1.00 91.75 74 LYS A N 1
ATOM 512 C CA . LYS A 1 74 ? -7.061 15.209 3.123 1.00 91.75 74 LYS A CA 1
ATOM 513 C C . LYS A 1 74 ? -7.388 14.357 1.895 1.00 91.75 74 LYS A C 1
ATOM 515 O O . LYS A 1 74 ? -8.263 14.727 1.111 1.00 91.75 74 LYS A O 1
ATOM 520 N N . ALA A 1 75 ? -6.703 13.231 1.704 1.00 93.38 75 ALA A N 1
ATOM 521 C CA . ALA A 1 75 ? -6.870 12.399 0.530 1.00 93.38 75 ALA A CA 1
ATOM 522 C C . ALA A 1 75 ? -8.027 11.403 0.694 1.00 93.38 75 ALA A C 1
ATOM 524 O O . ALA A 1 75 ? -8.169 10.701 1.699 1.00 93.38 75 ALA A O 1
ATOM 525 N N . ARG A 1 76 ? -8.838 11.309 -0.362 1.00 94.00 76 ARG A N 1
ATOM 526 C CA . ARG A 1 76 ? -9.828 10.248 -0.558 1.00 94.00 76 ARG A CA 1
ATOM 527 C C . ARG A 1 76 ? -9.465 9.465 -1.808 1.00 94.00 76 ARG A C 1
ATOM 529 O O . ARG A 1 76 ? -9.738 9.908 -2.921 1.00 94.00 76 ARG A O 1
ATOM 536 N N . LEU A 1 77 ? -8.834 8.316 -1.620 1.00 94.31 77 LEU A N 1
ATOM 537 C CA . LEU A 1 77 ? -8.380 7.462 -2.704 1.00 94.31 77 LEU A CA 1
ATOM 538 C C . LEU A 1 77 ? -9.367 6.314 -2.912 1.00 94.31 77 LEU A C 1
ATOM 540 O O . LEU A 1 77 ? -9.601 5.514 -2.007 1.00 94.31 77 LEU A O 1
ATOM 544 N N . VAL A 1 78 ? -9.923 6.222 -4.119 1.00 94.50 78 VAL A N 1
ATOM 545 C CA . VAL A 1 78 ? -10.775 5.104 -4.533 1.00 94.50 78 VAL A CA 1
ATOM 546 C C . VAL A 1 78 ? -10.150 4.456 -5.762 1.00 94.50 78 VAL A C 1
ATOM 548 O O . VAL A 1 78 ? -10.071 5.055 -6.833 1.00 94.50 78 VAL A O 1
ATOM 551 N N . THR A 1 79 ? -9.675 3.225 -5.612 1.00 94.44 79 THR A N 1
ATOM 552 C CA . THR A 1 79 ? -9.028 2.481 -6.697 1.00 94.44 79 THR A CA 1
ATOM 553 C C . THR A 1 79 ? -9.240 0.985 -6.523 1.00 94.44 79 THR A C 1
ATOM 555 O O . THR A 1 79 ? -9.580 0.503 -5.449 1.00 94.44 79 THR A O 1
ATOM 558 N N . ARG A 1 80 ? -9.031 0.212 -7.588 1.00 93.88 80 ARG A N 1
ATOM 559 C CA . ARG A 1 80 ? -9.221 -1.245 -7.551 1.00 93.88 80 ARG A CA 1
ATOM 560 C C . ARG A 1 80 ? -8.194 -1.961 -6.670 1.00 93.88 80 ARG A C 1
ATOM 562 O O . ARG A 1 80 ? -8.520 -2.977 -6.066 1.00 93.88 80 ARG A O 1
ATOM 569 N N . ALA A 1 81 ? -6.956 -1.465 -6.624 1.00 93.69 81 ALA A N 1
ATOM 570 C CA . ALA A 1 81 ? -5.878 -2.106 -5.882 1.00 93.69 81 ALA A CA 1
ATOM 571 C C . ALA A 1 81 ? -4.793 -1.109 -5.466 1.00 93.69 81 ALA A C 1
ATOM 573 O O . ALA A 1 81 ? -4.425 -0.221 -6.239 1.00 93.69 81 ALA A O 1
ATOM 574 N N . VAL A 1 82 ? -4.262 -1.313 -4.262 1.00 95.69 82 VAL A N 1
ATOM 575 C CA . VAL A 1 82 ? -3.102 -0.603 -3.726 1.00 95.69 82 VAL A CA 1
ATOM 576 C C . VAL A 1 82 ? -2.079 -1.615 -3.232 1.00 95.69 82 VAL A C 1
ATOM 578 O O . VAL A 1 82 ? -2.414 -2.510 -2.455 1.00 95.69 82 VAL A O 1
ATOM 581 N N . ALA A 1 83 ? -0.830 -1.467 -3.665 1.00 95.25 83 ALA A N 1
ATOM 582 C CA . ALA A 1 83 ? 0.276 -2.289 -3.201 1.00 95.25 83 ALA A CA 1
ATOM 583 C C . ALA A 1 83 ? 1.428 -1.437 -2.658 1.00 95.25 83 ALA A C 1
ATOM 585 O O . ALA A 1 83 ? 1.884 -0.506 -3.319 1.00 95.25 83 ALA A O 1
ATOM 586 N N . ALA A 1 84 ? 1.915 -1.790 -1.472 1.00 95.56 84 ALA A N 1
ATOM 587 C CA . ALA A 1 84 ? 3.088 -1.181 -0.851 1.00 95.56 84 ALA A CA 1
ATOM 588 C C . ALA A 1 84 ? 4.049 -2.282 -0.395 1.00 95.56 84 ALA A C 1
ATOM 590 O O . ALA A 1 84 ? 3.632 -3.249 0.243 1.00 95.56 84 ALA A O 1
ATOM 591 N N . GLY A 1 85 ? 5.332 -2.173 -0.724 1.00 91.25 85 GLY A N 1
ATOM 592 C CA . GLY A 1 85 ? 6.305 -3.215 -0.396 1.00 91.25 85 GLY A CA 1
ATOM 593 C C . GLY A 1 85 ? 6.759 -3.180 1.062 1.00 91.25 85 GLY A C 1
ATOM 594 O O . GLY A 1 85 ? 6.880 -4.237 1.683 1.00 91.25 85 GLY A O 1
ATOM 595 N N . GLU A 1 86 ? 6.980 -1.988 1.614 1.00 90.44 86 GLU A N 1
ATOM 596 C CA . GLU A 1 86 ? 7.585 -1.816 2.941 1.00 90.44 86 GLU A CA 1
ATOM 597 C C . GLU A 1 86 ? 6.583 -1.306 3.978 1.00 90.44 86 GLU A C 1
ATOM 599 O O . GLU A 1 86 ? 6.358 -1.953 5.006 1.00 90.44 86 GLU A O 1
ATOM 604 N N . HIS A 1 87 ? 5.953 -0.167 3.703 1.00 94.88 87 HIS A N 1
ATOM 605 C CA . HIS A 1 87 ? 5.065 0.492 4.648 1.00 94.88 87 HIS A CA 1
ATOM 606 C C . HIS A 1 87 ? 3.868 1.122 3.934 1.00 94.88 87 HIS A C 1
ATOM 608 O O . HIS A 1 87 ? 4.009 1.713 2.868 1.00 94.88 87 HIS A O 1
ATOM 614 N N . LEU A 1 88 ? 2.679 0.982 4.513 1.00 96.69 88 LEU A N 1
ATOM 615 C CA . LEU A 1 88 ? 1.476 1.678 4.076 1.00 96.69 88 LEU A CA 1
ATOM 616 C C . LEU A 1 88 ? 0.890 2.434 5.264 1.00 96.69 88 LEU A C 1
ATOM 618 O O . LEU A 1 88 ? 0.544 1.820 6.271 1.00 96.69 88 LEU A O 1
ATOM 622 N N . GLU A 1 89 ? 0.765 3.748 5.139 1.00 97.00 89 GLU A N 1
ATOM 623 C CA . GLU A 1 89 ? 0.104 4.599 6.123 1.00 97.00 89 GLU A CA 1
ATOM 624 C C . GLU A 1 89 ? -1.147 5.219 5.507 1.00 97.00 89 GLU A C 1
ATOM 626 O O . GLU A 1 89 ? -1.091 5.869 4.464 1.00 97.00 89 GLU A O 1
ATOM 631 N N . VAL A 1 90 ? -2.292 5.029 6.153 1.00 97.19 90 VAL A N 1
ATOM 632 C CA . VAL A 1 90 ? -3.563 5.616 5.730 1.00 97.19 90 VAL A CA 1
ATOM 633 C C . VAL A 1 90 ? -4.009 6.590 6.802 1.00 97.19 90 VAL A C 1
ATOM 635 O O . VAL A 1 90 ? -4.335 6.162 7.898 1.00 97.19 90 VAL A O 1
ATOM 638 N N . ARG A 1 91 ? -4.034 7.889 6.499 1.00 96.31 91 ARG A N 1
ATOM 639 C CA . ARG A 1 91 ? -4.561 8.942 7.388 1.00 96.31 91 ARG A CA 1
ATOM 640 C C . ARG A 1 91 ? -5.912 9.484 6.926 1.00 96.31 91 ARG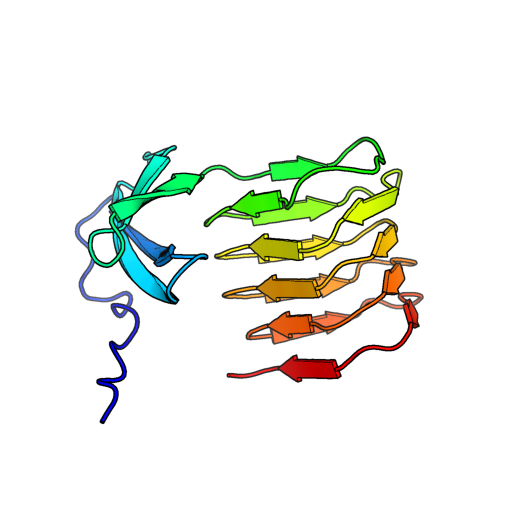 A C 1
ATOM 642 O O . ARG A 1 91 ? -6.640 10.074 7.715 1.00 96.31 91 ARG A O 1
ATOM 649 N N . GLY A 1 92 ? -6.216 9.337 5.639 1.00 94.69 92 GLY A N 1
ATOM 650 C CA . GLY A 1 92 ? -7.471 9.767 5.025 1.00 94.69 92 GLY A CA 1
ATOM 651 C C . GLY A 1 92 ? -8.431 8.605 4.784 1.00 94.69 92 GLY A C 1
ATOM 652 O O . GLY A 1 92 ? -8.557 7.688 5.595 1.00 94.69 92 GLY A O 1
ATOM 653 N N . THR A 1 93 ? -9.108 8.630 3.637 1.00 95.56 93 THR A N 1
ATOM 654 C CA . THR A 1 93 ? -10.002 7.546 3.206 1.00 95.56 93 THR A CA 1
ATOM 655 C C . THR A 1 93 ? -9.369 6.748 2.074 1.00 95.56 93 THR A C 1
ATOM 657 O O . THR A 1 93 ? -9.035 7.311 1.032 1.00 95.56 93 THR A O 1
ATOM 660 N N . LEU A 1 94 ? -9.275 5.432 2.243 1.00 96.19 94 LEU A N 1
ATOM 661 C CA . LEU A 1 94 ? -8.815 4.491 1.230 1.00 96.19 94 LEU A CA 1
ATOM 662 C C . LEU A 1 94 ? -9.893 3.439 0.962 1.00 96.19 94 LEU A C 1
ATOM 664 O O . LEU A 1 94 ? -10.284 2.705 1.862 1.00 96.19 94 LEU A O 1
ATOM 668 N N . SER A 1 95 ? -10.343 3.333 -0.287 1.00 95.69 95 SER A N 1
ATOM 669 C CA . SER A 1 95 ? -11.190 2.233 -0.751 1.00 95.69 95 SER A CA 1
ATOM 670 C C . SER A 1 95 ? -10.480 1.477 -1.866 1.00 95.69 95 SER A C 1
ATOM 672 O O . SER A 1 95 ? -10.331 2.011 -2.967 1.00 95.69 95 SER A O 1
ATOM 674 N N . ALA A 1 96 ? -9.988 0.276 -1.552 1.00 95.69 96 ALA A N 1
ATOM 675 C CA . ALA A 1 96 ? -9.254 -0.588 -2.474 1.00 95.69 96 ALA A CA 1
ATOM 676 C C . ALA A 1 96 ? -9.021 -1.986 -1.885 1.00 95.69 96 ALA A C 1
ATOM 678 O O . ALA A 1 96 ? -9.105 -2.181 -0.676 1.00 95.69 96 ALA A O 1
ATOM 679 N N . ARG A 1 97 ? -8.610 -2.936 -2.737 1.00 95.50 97 ARG A N 1
ATOM 680 C CA . ARG A 1 97 ? -7.890 -4.131 -2.278 1.00 95.50 97 ARG A CA 1
ATOM 681 C C . ARG A 1 97 ? -6.443 -3.759 -1.953 1.00 95.50 97 ARG A C 1
ATOM 683 O O . ARG A 1 97 ? -5.697 -3.344 -2.841 1.00 95.50 97 ARG A O 1
ATOM 690 N N . VAL A 1 98 ? -6.045 -3.926 -0.701 1.00 96.00 98 VAL A N 1
ATOM 691 C CA . VAL A 1 98 ? -4.736 -3.545 -0.173 1.00 96.00 98 VAL A CA 1
ATOM 692 C C . VAL A 1 98 ? -3.823 -4.759 -0.024 1.00 96.00 98 VAL A C 1
ATOM 694 O O . VAL A 1 98 ? -4.201 -5.774 0.554 1.00 96.00 98 VAL A O 1
ATOM 697 N N . SER A 1 99 ? -2.587 -4.629 -0.505 1.00 94.94 99 SER A N 1
ATOM 698 C CA . SER A 1 99 ? -1.506 -5.591 -0.283 1.00 94.94 99 SER A CA 1
ATOM 699 C C . SER A 1 99 ? -0.258 -4.871 0.222 1.00 94.94 99 SER A C 1
ATOM 701 O O . SER A 1 99 ? 0.406 -4.162 -0.532 1.00 94.94 99 SER A O 1
ATOM 703 N N . CYS A 1 100 ? 0.094 -5.076 1.486 1.00 94.81 100 CYS A N 1
ATOM 704 C CA . CYS A 1 100 ? 1.279 -4.511 2.117 1.00 94.81 100 CYS A CA 1
ATOM 705 C C . CYS A 1 100 ? 2.294 -5.611 2.463 1.00 94.81 100 CYS A C 1
ATOM 707 O O . CYS A 1 100 ? 2.006 -6.532 3.222 1.00 94.81 100 CYS A O 1
ATOM 709 N N . GLY A 1 101 ? 3.515 -5.510 1.938 1.00 90.12 101 GLY A N 1
ATOM 710 C CA . GLY A 1 101 ? 4.605 -6.44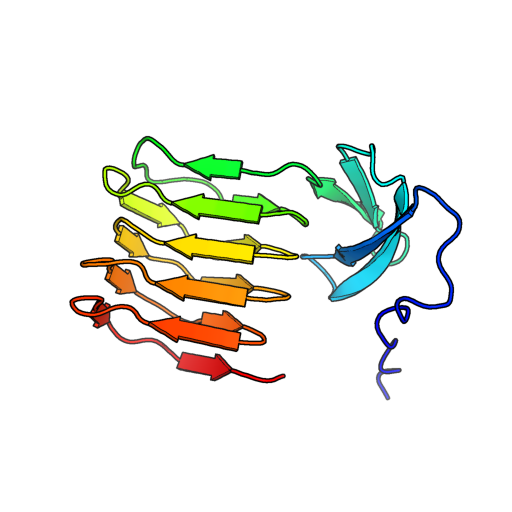8 2.227 1.00 90.12 101 GLY A CA 1
ATOM 711 C C . GLY A 1 101 ? 5.268 -6.253 3.598 1.00 90.12 101 GLY A C 1
ATOM 712 O O . GLY A 1 101 ? 6.151 -7.037 3.965 1.00 90.12 101 GLY A O 1
ATOM 713 N N . GLY A 1 102 ? 4.853 -5.238 4.359 1.00 90.44 102 GLY A N 1
ATOM 714 C CA . GLY A 1 102 ? 5.382 -4.923 5.680 1.00 90.44 102 GLY A CA 1
ATOM 715 C C . GLY A 1 102 ? 4.318 -4.360 6.617 1.00 90.44 102 GLY A C 1
ATOM 716 O O . GLY A 1 102 ? 3.346 -5.051 6.938 1.00 90.44 102 GLY A O 1
ATOM 717 N N . ARG A 1 103 ? 4.536 -3.147 7.131 1.00 94.31 103 ARG A N 1
ATOM 718 C CA . ARG A 1 103 ? 3.676 -2.551 8.164 1.00 94.31 103 ARG A CA 1
ATOM 719 C C . ARG A 1 103 ? 2.565 -1.713 7.547 1.00 94.31 103 ARG A C 1
ATOM 721 O O . ARG A 1 103 ? 2.853 -0.731 6.870 1.00 94.31 103 ARG A O 1
ATOM 728 N N . LEU A 1 104 ? 1.320 -2.034 7.878 1.00 96.62 104 LEU A N 1
ATOM 729 C CA . LEU A 1 104 ? 0.156 -1.194 7.623 1.00 96.62 104 LEU A CA 1
ATOM 730 C C . LEU A 1 104 ? -0.213 -0.412 8.890 1.00 96.62 104 LEU A C 1
ATOM 732 O O . LEU A 1 104 ? -0.354 -1.002 9.961 1.00 96.62 104 LEU A O 1
ATOM 736 N N . VAL A 1 105 ? -0.374 0.904 8.773 1.00 97.38 105 VAL A N 1
ATOM 737 C CA . VAL A 1 105 ? -0.857 1.787 9.840 1.00 97.38 105 VAL A CA 1
ATOM 738 C C . VAL A 1 105 ? -2.113 2.502 9.359 1.00 97.38 105 VAL A C 1
ATOM 740 O O . VAL A 1 105 ? -2.085 3.197 8.344 1.00 97.38 105 VAL A O 1
ATOM 743 N N . LEU A 1 106 ? -3.206 2.345 10.099 1.00 97.25 106 LEU A N 1
ATOM 744 C CA . LEU A 1 106 ? -4.384 3.196 9.981 1.00 97.25 106 LEU A CA 1
ATOM 745 C C . L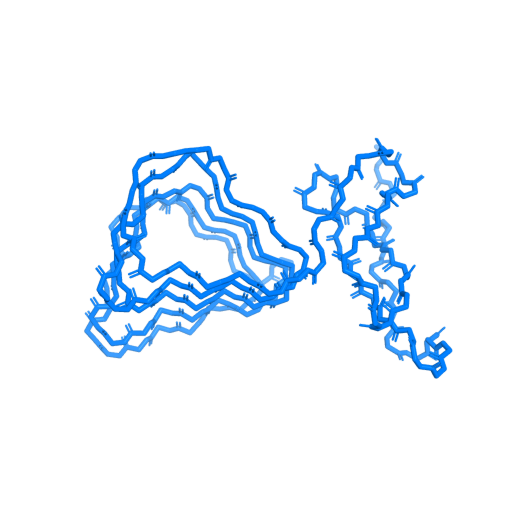EU A 1 106 ? -4.262 4.298 11.031 1.00 97.25 106 LEU A C 1
ATOM 747 O O . LEU A 1 106 ? -4.280 4.006 12.224 1.00 97.25 106 LEU A O 1
ATOM 751 N N . GLY A 1 107 ? -4.071 5.532 10.575 1.00 95.12 107 GLY A N 1
ATOM 752 C CA . GLY A 1 107 ? -3.955 6.727 11.402 1.00 95.12 107 GLY A CA 1
ATOM 753 C C . GLY A 1 107 ? -5.278 7.145 12.044 1.00 95.12 107 GLY A C 1
ATOM 754 O O . GLY A 1 107 ? -6.323 6.525 11.850 1.00 95.12 107 GLY A O 1
ATOM 755 N N . ASP A 1 108 ? -5.233 8.226 12.812 1.00 92.69 108 ASP A N 1
ATOM 756 C CA . ASP A 1 108 ? -6.385 8.761 13.532 1.00 92.69 108 ASP A CA 1
ATOM 757 C C . ASP A 1 108 ? -7.501 9.204 12.572 1.00 92.69 108 ASP A C 1
ATOM 759 O O . ASP A 1 108 ? -7.292 10.010 11.663 1.00 92.69 108 ASP A O 1
ATOM 763 N N . HIS A 1 109 ? -8.711 8.683 12.779 1.00 92.06 109 HIS A N 1
ATOM 764 C CA . HIS A 1 109 ? -9.867 8.925 11.901 1.00 92.06 109 HIS A CA 1
ATOM 765 C C . HIS A 1 109 ? -9.695 8.447 10.448 1.00 92.06 109 HIS A C 1
ATOM 767 O O . HIS A 1 109 ? -10.467 8.835 9.568 1.00 92.06 109 HIS A O 1
ATOM 773 N N . ALA A 1 110 ? -8.717 7.579 10.181 1.00 96.25 110 ALA A N 1
ATOM 774 C CA . ALA A 1 110 ? -8.555 6.968 8.871 1.00 96.25 110 ALA A CA 1
ATOM 775 C C . ALA A 1 110 ? -9.712 6.012 8.565 1.00 96.25 110 ALA A C 1
ATOM 777 O O . ALA A 1 110 ? -10.191 5.306 9.446 1.00 96.25 110 ALA A O 1
ATOM 778 N N . THR A 1 111 ? -10.140 5.944 7.307 1.00 96.44 111 THR A N 1
ATOM 779 C CA . THR A 1 111 ? -11.164 4.987 6.867 1.00 96.44 111 THR A CA 1
ATOM 780 C C . THR A 1 111 ? -10.590 4.068 5.805 1.00 96.44 111 THR A C 1
ATOM 782 O O . THR A 1 111 ? -10.212 4.532 4.730 1.00 96.44 111 THR A O 1
ATOM 785 N N . LEU A 1 112 ? -10.556 2.767 6.080 1.00 96.50 112 LEU A N 1
ATOM 786 C CA . LEU A 1 112 ? -10.163 1.743 5.117 1.00 96.50 112 LEU A CA 1
ATOM 787 C C . LEU A 1 112 ? -11.383 0.909 4.717 1.00 96.50 112 LEU A C 1
ATOM 789 O O . LEU A 1 112 ? -12.053 0.346 5.578 1.00 96.50 112 LEU A O 1
ATOM 793 N N . LYS A 1 113 ? -11.652 0.807 3.413 1.00 95.94 113 LYS A N 1
ATOM 794 C CA . LYS A 1 113 ? -12.745 -0.002 2.856 1.00 95.94 113 LYS A CA 1
ATOM 795 C C . LYS A 1 113 ? -12.211 -1.029 1.860 1.00 95.94 113 LYS A C 1
ATOM 797 O O . LYS A 1 113 ? -11.656 -0.639 0.829 1.00 95.94 113 LYS A O 1
ATOM 802 N N . GLY A 1 114 ? -12.448 -2.313 2.122 1.00 94.75 114 GLY A N 1
ATOM 803 C CA . GLY A 1 114 ? -12.075 -3.414 1.228 1.00 94.75 114 GLY A CA 1
ATOM 804 C C . GLY A 1 114 ? -11.060 -4.390 1.820 1.00 94.75 114 GLY A C 1
ATOM 805 O O . GLY A 1 114 ? -10.669 -4.289 2.979 1.00 94.75 114 GLY A O 1
ATOM 806 N N . ASP A 1 115 ? -10.671 -5.373 1.008 1.00 95.56 115 ASP A N 1
ATOM 807 C CA . ASP A 1 115 ? -9.758 -6.443 1.419 1.00 95.56 115 ASP A CA 1
ATOM 808 C C . ASP A 1 115 ? -8.370 -5.899 1.758 1.00 95.56 115 ASP A C 1
ATOM 810 O O . ASP A 1 115 ? -7.861 -5.005 1.079 1.00 95.56 115 ASP A O 1
ATOM 814 N N . CYS A 1 116 ? -7.713 -6.498 2.743 1.00 95.06 116 CYS A N 1
ATOM 815 C CA . CYS A 1 116 ? -6.394 -6.088 3.179 1.00 95.06 116 CYS A CA 1
ATOM 816 C C . CYS A 1 116 ? -5.515 -7.284 3.542 1.00 95.06 116 CYS A C 1
ATOM 818 O O . CYS A 1 116 ? -5.856 -8.092 4.399 1.00 95.06 116 CYS A O 1
ATOM 820 N N . LYS A 1 117 ? -4.318 -7.340 2.961 1.00 94.94 117 LYS A N 1
ATOM 821 C CA . LYS A 1 117 ? -3.250 -8.255 3.366 1.00 94.94 117 LYS A CA 1
ATOM 822 C C . LYS A 1 117 ? -2.043 -7.457 3.840 1.00 94.94 117 LYS A C 1
ATOM 824 O O . LYS A 1 117 ? -1.572 -6.590 3.107 1.00 94.94 117 LYS A O 1
ATOM 829 N N . ALA A 1 118 ? -1.535 -7.741 5.036 1.00 94.81 118 ALA A N 1
ATOM 830 C CA . ALA A 1 118 ? -0.331 -7.097 5.562 1.00 94.81 118 ALA A CA 1
ATOM 831 C C . ALA A 1 118 ? 0.462 -8.025 6.490 1.00 94.81 118 ALA A C 1
ATOM 833 O O . ALA A 1 118 ? -0.077 -8.985 7.031 1.00 94.81 118 ALA A O 1
ATOM 834 N N . LYS A 1 119 ? 1.743 -7.728 6.742 1.00 92.19 119 LYS A N 1
ATOM 835 C CA . LYS A 1 119 ? 2.496 -8.476 7.769 1.00 92.19 119 LYS A CA 1
ATOM 836 C C . LYS A 1 119 ? 2.109 -8.061 9.175 1.00 92.19 119 LYS A C 1
ATOM 838 O O . LYS A 1 119 ? 2.010 -8.887 10.070 1.00 92.19 119 LYS A O 1
ATOM 843 N N . THR A 1 120 ? 1.919 -6.763 9.373 1.00 95.44 120 THR A N 1
ATOM 844 C CA . THR A 1 120 ? 1.491 -6.192 10.651 1.00 95.44 120 THR A CA 1
ATOM 845 C C . THR A 1 120 ? 0.483 -5.092 10.380 1.00 95.44 120 THR A C 1
ATOM 847 O O . THR A 1 120 ? 0.624 -4.359 9.400 1.00 95.44 120 THR A O 1
ATOM 850 N N . LEU A 1 121 ? -0.520 -4.981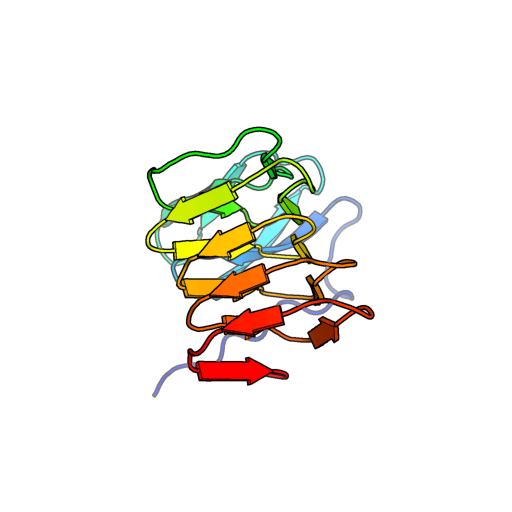 11.245 1.00 95.81 121 LEU A N 1
ATOM 851 C CA . LEU A 1 121 ? -1.530 -3.932 11.204 1.00 95.81 121 LEU A CA 1
ATOM 852 C C . LEU A 1 121 ? -1.522 -3.198 12.543 1.00 95.81 121 LEU A C 1
ATOM 854 O O . LEU A 1 121 ? -1.701 -3.817 13.590 1.00 95.81 121 LEU A O 1
ATOM 858 N N . LYS A 1 122 ? -1.323 -1.881 12.498 1.00 96.31 122 LYS A N 1
ATOM 859 C CA . LYS A 1 122 ? -1.559 -0.972 13.618 1.00 96.31 122 LYS A CA 1
ATOM 860 C C . LYS A 1 122 ? -2.781 -0.124 13.295 1.00 96.31 122 LYS A C 1
ATOM 862 O O . LYS A 1 122 ? -2.857 0.447 12.209 1.00 96.31 122 LYS A O 1
ATOM 867 N N . VAL A 1 123 ? -3.709 -0.036 14.236 1.00 96.50 123 VAL A N 1
ATOM 868 C CA . VAL A 1 123 ? -4.920 0.776 14.112 1.00 96.50 123 VAL A CA 1
ATOM 869 C C . VAL A 1 123 ? -4.900 1.804 15.232 1.00 96.50 123 VAL A C 1
ATOM 871 O O . VAL A 1 123 ? -4.869 1.431 16.403 1.00 96.50 123 VAL A O 1
ATOM 874 N N . GLU A 1 124 ? -4.849 3.082 14.873 1.00 96.88 124 GLU A N 1
ATOM 875 C CA . GLU A 1 124 ? -4.911 4.188 15.826 1.00 96.88 124 GLU A CA 1
ATOM 876 C C . GLU A 1 124 ? -6.362 4.473 16.253 1.00 96.88 124 GLU A C 1
ATOM 878 O O . GLU A 1 124 ? -7.308 4.144 15.524 1.00 96.88 124 GLU A O 1
ATOM 883 N N . PRO A 1 125 ? -6.572 5.103 17.424 1.00 95.56 125 PRO A N 1
ATOM 884 C CA . PRO A 1 125 ? -7.902 5.488 17.880 1.00 95.56 125 PRO A CA 1
ATOM 885 C C . PRO A 1 125 ? -8.680 6.302 16.836 1.00 95.56 125 PRO A C 1
ATOM 887 O O . PRO A 1 125 ? -8.155 7.216 16.201 1.00 95.56 125 PRO A O 1
ATOM 890 N N . GLY A 1 126 ? -9.960 5.970 16.670 1.00 93.69 126 GLY A N 1
ATOM 891 C CA . GLY A 1 126 ? -10.857 6.643 15.729 1.00 93.69 126 GLY A CA 1
ATOM 892 C C . GLY A 1 126 ? -10.774 6.145 14.285 1.00 93.69 126 GLY A C 1
ATOM 893 O O . GLY A 1 126 ? -11.602 6.561 13.479 1.00 93.69 126 GLY A O 1
ATOM 894 N N . ALA A 1 127 ? -9.832 5.260 13.946 1.00 95.94 127 ALA A N 1
ATOM 895 C CA . ALA A 1 127 ? -9.808 4.618 12.637 1.00 95.94 127 ALA A CA 1
ATOM 896 C C . ALA A 1 127 ? -11.012 3.678 12.439 1.00 95.94 127 ALA A C 1
ATOM 898 O O . ALA A 1 127 ? -11.461 3.002 13.366 1.00 95.94 127 ALA A O 1
ATOM 899 N N . ILE A 1 128 ? -11.513 3.617 11.207 1.00 95.88 128 ILE A N 1
ATOM 900 C CA . ILE A 1 128 ? -12.687 2.845 10.803 1.00 95.88 128 ILE A CA 1
ATOM 901 C C . ILE A 1 128 ? -12.277 1.855 9.712 1.00 95.88 128 ILE A C 1
ATOM 903 O O . ILE A 1 128 ? -11.693 2.228 8.693 1.00 95.88 128 ILE A O 1
ATOM 907 N N . ILE A 1 129 ? -12.623 0.586 9.914 1.00 95.44 129 ILE A N 1
ATOM 908 C CA . ILE A 1 129 ? -12.515 -0.464 8.900 1.00 95.44 129 ILE A CA 1
ATOM 909 C C . ILE A 1 129 ? -13.932 -0.812 8.447 1.00 95.44 129 ILE A C 1
ATOM 911 O O . ILE A 1 129 ? -14.738 -1.288 9.244 1.00 95.44 129 ILE A O 1
ATOM 915 N N . GLU A 1 130 ? -14.242 -0.577 7.174 1.00 93.56 130 GLU A N 1
ATOM 916 C CA . GLU A 1 130 ? -15.552 -0.881 6.600 1.00 93.56 130 GLU A CA 1
ATOM 917 C C . GLU A 1 130 ? -15.473 -2.066 5.634 1.00 93.56 130 GLU A C 1
ATOM 919 O O . GLU A 1 130 ? -15.157 -1.918 4.449 1.00 93.56 130 GLU A O 1
ATOM 924 N N . GLY A 1 131 ? -15.817 -3.246 6.153 1.00 89.44 131 GLY A N 1
ATOM 925 C CA . GLY A 1 131 ? -15.910 -4.480 5.376 1.00 89.44 131 GLY A CA 1
ATOM 926 C C . GLY A 1 131 ? -14.577 -4.972 4.801 1.00 89.44 131 GLY A C 1
ATOM 927 O O . GLY A 1 131 ? -13.519 -4.384 5.012 1.00 89.44 131 GLY A O 1
ATOM 928 N N . GLY A 1 132 ? -14.653 -6.070 4.047 1.00 92.19 132 GLY A N 1
ATOM 929 C CA . GLY A 1 132 ? -13.496 -6.726 3.433 1.00 92.19 132 GLY A CA 1
ATOM 930 C C . GLY A 1 132 ? -12.881 -7.835 4.287 1.00 92.19 132 GLY A C 1
ATOM 931 O O . GLY A 1 132 ? -13.209 -8.010 5.461 1.00 92.19 132 GLY A O 1
ATOM 932 N N . TYR A 1 133 ? -11.995 -8.612 3.667 1.00 93.44 133 TYR A N 1
ATOM 933 C CA . TYR A 1 133 ? -11.247 -9.687 4.322 1.00 93.44 133 TYR A CA 1
ATOM 934 C C . TYR A 1 133 ? -9.839 -9.224 4.718 1.00 93.44 133 TYR A C 1
ATOM 936 O O . TYR A 1 133 ? -9.114 -8.686 3.880 1.00 93.44 133 TYR A O 1
ATOM 944 N N . PHE A 1 134 ? -9.449 -9.442 5.980 1.00 93.94 134 PHE A N 1
ATOM 945 C CA . PHE A 1 134 ? -8.161 -9.009 6.531 1.00 93.94 134 PHE A CA 1
ATOM 946 C C . PHE A 1 134 ? -7.268 -10.207 6.863 1.00 93.94 134 PHE A C 1
ATOM 948 O O . PHE A 1 134 ? -7.600 -11.015 7.726 1.00 93.94 134 PHE A O 1
ATOM 955 N N . GLU A 1 135 ? -6.109 -10.288 6.213 1.00 94.25 135 GLU A N 1
ATOM 956 C CA . GLU A 1 135 ? -5.086 -11.309 6.451 1.00 94.25 135 GLU A CA 1
ATOM 957 C C . GLU A 1 135 ? -3.817 -10.644 7.004 1.00 94.25 135 GLU A C 1
ATOM 959 O O . GLU A 1 135 ? -3.100 -9.954 6.271 1.00 94.25 135 GLU A O 1
ATOM 964 N N . ILE A 1 136 ? -3.550 -10.828 8.303 1.00 94.88 136 ILE A N 1
ATOM 965 C CA . ILE A 1 136 ? -2.403 -10.230 9.000 1.00 94.88 136 ILE A CA 1
ATOM 966 C C . ILE A 1 136 ? -1.440 -11.319 9.482 1.00 94.88 136 ILE A C 1
ATOM 968 O O . ILE A 1 136 ? -1.861 -12.253 10.159 1.00 94.88 136 ILE A O 1
ATOM 972 N N . GLY A 1 137 ? -0.147 -11.166 9.185 1.00 83.88 137 GLY A N 1
ATOM 973 C CA . GLY A 1 137 ? 0.919 -12.038 9.708 1.00 83.88 137 GLY A CA 1
ATOM 974 C C . GLY A 1 137 ? 1.402 -13.145 8.766 1.00 83.88 137 GLY A C 1
ATOM 975 O O . GLY A 1 137 ? 2.135 -14.026 9.211 1.00 83.88 137 GLY A O 1
ATOM 976 N N . GLY A 1 138 ? 1.001 -13.100 7.491 1.00 63.03 138 GLY A N 1
ATOM 977 C CA . GLY A 1 138 ? 1.473 -14.018 6.443 1.00 63.03 138 GLY A CA 1
ATOM 978 C C . GLY A 1 138 ? 2.878 -13.741 5.908 1.00 63.03 138 GLY A C 1
ATOM 979 O O . GLY A 1 138 ? 3.449 -12.649 6.155 1.00 63.03 138 GLY A O 1
#

pLDDT: mean 88.12, std 14.23, range [32.91, 97.38]

Secondary structure (DSSP, 8-state):
-----PPPPTTSPPTTEEEEE-TTT--EEEEETT-SEEE-TTT--EEE-S-EEE-S-EEESPEEESSEEEE-TT-EEEEEEEEESSEEEESSEEEEEEEESSEEEE-TT-EEES-EEESEEEE-TT-EEESS-EEE--

Sequence (138 aa):
MGLFSSKPRNGDLAPGERAIACYHCGHGCLVPASAQSAACKSCGKHLNLNDVVVTAGGFGAPLATCGTLIVDRKARLVTRAVAAGEHLEVRGTLSARVSCGGRLVLGDHATLKGDCKAKTLKVEPGAIIEGGYFEIGG

Foldseek 3Di:
DDPPQDFDDPVPDDPQWDWFADPPPRHIDIDGVPDQWDQDPPPRDIAGADEAEAPAEDEDEEAEHRAEYEDDQNYAYAYAEYEYTAEYEFNHEYEYAYHYNEEYEDDALGEYEEAYEYQYYHYDPNYYYHDYHYHYND